Protein AF-A0A9D4DGW8-F1 (afdb_monomer_lite)

InterPro domains:
  IPR036397 Ribonuclease H superfamily [G3DSA:3.30.420.10] (1-51)

Organism: Dreissena polymorpha (NCBI:txid45954)

Foldseek 3Di:
DVVCCVVPVPDQQLNAEDEDAPPCVCVPPVNVVVSVVSNHHYDDDDHPDPD

Secondary structure (DSSP, 8-state):
-HHHHHH-TT--GGGPEE-----HHHHSHHHHHHHHHHTPEEPP--TT---

pLDDT: mean 93.77, std 5.12, range [66.06, 97.88]

Structure (mmCIF, N/CA/C/O backbone):
data_AF-A0A9D4DGW8-F1
#
_entry.id   AF-A0A9D4DGW8-F1
#
loop_
_atom_site.group_PDB
_atom_site.id
_atom_site.type_symbol
_atom_site.label_atom_id
_atom_site.label_alt_id
_atom_site.label_comp_id
_atom_site.label_asym_id
_atom_site.label_entity_id
_atom_site.label_seq_id
_atom_site.pdbx_PDB_ins_code
_atom_site.Cartn_x
_atom_site.Cartn_y
_atom_site.Cartn_z
_atom_site.occupancy
_atom_site.B_iso_or_equiv
_atom_site.auth_seq_id
_atom_site.auth_comp_id
_atom_site.auth_asym_id
_atom_site.auth_atom_id
_atom_site.pdbx_PDB_model_num
ATOM 1 N N . MET A 1 1 ? 3.458 5.836 -10.587 1.00 66.06 1 MET A N 1
ATOM 2 C CA . MET A 1 1 ? 4.489 4.969 -11.222 1.00 66.06 1 MET A CA 1
ATOM 3 C C . MET A 1 1 ? 5.650 5.711 -11.898 1.00 66.06 1 MET A C 1
ATOM 5 O O . MET A 1 1 ? 6.773 5.225 -11.816 1.00 66.06 1 MET A O 1
ATOM 9 N N . ASN A 1 2 ? 5.449 6.872 -12.540 1.00 78.62 2 ASN A N 1
ATOM 10 C CA . ASN A 1 2 ? 6.521 7.542 -13.306 1.00 78.62 2 ASN A CA 1
ATOM 11 C C . ASN A 1 2 ? 7.779 7.877 -12.485 1.00 78.62 2 ASN A C 1
ATOM 13 O O . ASN A 1 2 ? 8.892 7.720 -12.979 1.00 78.62 2 ASN A O 1
ATOM 17 N N . ALA A 1 3 ? 7.620 8.289 -11.224 1.00 88.75 3 ALA A N 1
ATOM 18 C CA . ALA A 1 3 ? 8.754 8.604 -10.356 1.00 88.75 3 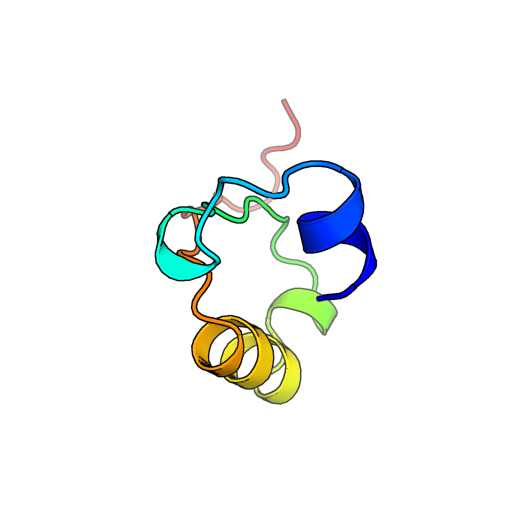ALA A CA 1
ATOM 19 C C . ALA A 1 3 ? 9.610 7.369 -10.019 1.00 88.75 3 ALA A C 1
ATOM 21 O O . ALA A 1 3 ? 10.836 7.457 -10.069 1.00 88.75 3 ALA A O 1
ATOM 22 N N . LEU A 1 4 ? 8.976 6.225 -9.726 1.00 89.06 4 LEU A N 1
ATOM 23 C CA . LEU A 1 4 ? 9.678 4.966 -9.458 1.00 89.06 4 LEU A CA 1
ATOM 24 C C . LEU A 1 4 ? 10.460 4.529 -10.699 1.00 89.06 4 LEU A C 1
ATOM 26 O O . LEU A 1 4 ? 11.667 4.353 -10.614 1.00 89.06 4 LEU A O 1
ATOM 30 N N . ARG A 1 5 ? 9.810 4.488 -11.868 1.00 90.56 5 ARG A N 1
ATOM 31 C CA . ARG A 1 5 ? 10.450 4.116 -13.142 1.00 90.56 5 ARG A CA 1
ATOM 32 C C . ARG A 1 5 ? 11.618 5.037 -13.506 1.00 90.56 5 ARG A C 1
ATOM 34 O O . ARG A 1 5 ? 12.620 4.572 -14.026 1.00 90.56 5 ARG A O 1
ATOM 41 N N . LYS A 1 6 ? 11.528 6.336 -13.194 1.00 94.50 6 LYS A N 1
ATOM 42 C CA . LYS A 1 6 ? 12.628 7.289 -13.416 1.00 94.50 6 LYS A CA 1
ATOM 43 C C . LYS A 1 6 ? 13.808 7.063 -12.463 1.00 94.50 6 LYS A C 1
ATOM 45 O O . LYS A 1 6 ? 14.952 7.188 -12.882 1.00 94.50 6 LYS A O 1
ATOM 50 N N . LYS A 1 7 ? 13.548 6.766 -11.185 1.00 94.44 7 LYS A N 1
ATOM 51 C CA . LYS A 1 7 ? 14.594 6.585 -10.156 1.00 94.44 7 LYS A CA 1
ATOM 52 C C . LYS A 1 7 ? 15.178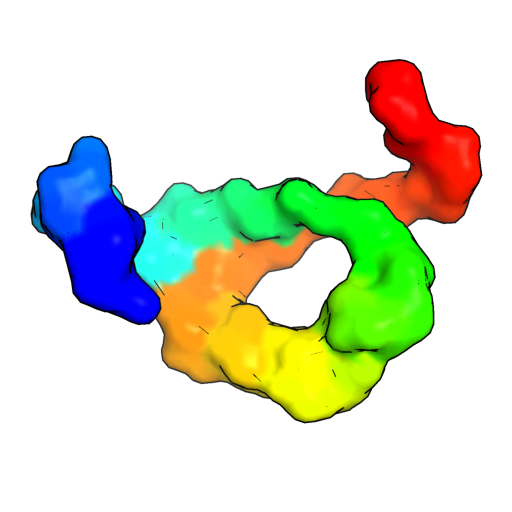 5.165 -10.120 1.00 94.44 7 LYS A C 1
ATOM 54 O O . LYS A 1 7 ? 16.309 4.980 -9.675 1.00 94.44 7 LYS A O 1
ATOM 59 N N . ARG A 1 8 ? 14.392 4.170 -10.533 1.00 92.31 8 ARG A N 1
ATOM 60 C CA . ARG A 1 8 ? 14.665 2.726 -10.478 1.00 92.31 8 ARG A CA 1
ATOM 61 C C . ARG A 1 8 ? 14.110 2.042 -11.745 1.00 92.31 8 ARG A C 1
ATOM 63 O O . ARG A 1 8 ? 13.138 1.299 -11.662 1.00 92.31 8 ARG A O 1
ATOM 70 N N . PRO A 1 9 ? 14.690 2.303 -12.928 1.00 91.75 9 PRO A N 1
ATOM 71 C CA . PRO A 1 9 ? 14.144 1.839 -14.210 1.00 91.75 9 PRO A CA 1
ATOM 72 C C . PRO A 1 9 ? 14.160 0.317 -14.400 1.00 91.75 9 PRO A C 1
ATOM 74 O O . PRO A 1 9 ? 13.403 -0.190 -15.219 1.00 91.75 9 PRO A O 1
ATOM 77 N N . THR A 1 10 ? 15.009 -0.401 -13.665 1.00 94.62 10 THR A N 1
ATOM 78 C CA . THR A 1 10 ? 15.185 -1.857 -13.772 1.00 94.62 10 THR A CA 1
ATOM 79 C C . THR A 1 10 ? 14.376 -2.656 -12.752 1.00 94.62 10 THR A C 1
ATOM 81 O O . THR A 1 10 ? 14.397 -3.881 -12.800 1.00 94.62 10 THR A O 1
ATOM 84 N N . ILE A 1 11 ? 13.700 -1.990 -11.810 1.00 92.19 11 ILE A N 1
ATOM 85 C CA . ILE A 1 11 ? 12.930 -2.656 -10.756 1.00 92.19 11 ILE A CA 1
ATOM 86 C C . ILE A 1 11 ? 11.474 -2.766 -11.203 1.00 92.19 11 ILE A C 1
ATOM 88 O O . ILE A 1 11 ? 10.842 -1.760 -11.533 1.00 92.19 11 ILE A O 1
ATOM 92 N N . ASP A 1 12 ? 10.950 -3.990 -11.186 1.00 91.19 12 ASP A N 1
ATOM 93 C CA . ASP A 1 12 ? 9.527 -4.254 -11.373 1.00 91.19 12 ASP A CA 1
ATOM 94 C C . ASP A 1 12 ? 8.738 -3.814 -10.132 1.00 91.19 12 ASP A C 1
ATOM 96 O O . ASP A 1 12 ? 9.218 -3.929 -9.003 1.00 91.19 12 ASP A O 1
ATOM 100 N N . ALA A 1 13 ? 7.517 -3.320 -10.329 1.00 89.62 13 ALA A N 1
ATOM 101 C CA . ALA A 1 13 ? 6.648 -2.924 -9.227 1.00 89.62 13 ALA A CA 1
ATOM 102 C C . ALA A 1 13 ? 6.369 -4.090 -8.260 1.00 89.62 13 ALA A C 1
ATOM 104 O O . ALA A 1 13 ? 6.371 -3.884 -7.050 1.00 89.62 13 ALA A O 1
ATOM 105 N N . SER A 1 14 ? 6.248 -5.315 -8.773 1.00 92.00 14 SER A N 1
ATOM 106 C CA . SER A 1 14 ? 6.049 -6.534 -7.975 1.00 92.00 14 SER A CA 1
ATOM 107 C C . SER A 1 14 ? 7.204 -6.873 -7.029 1.00 92.00 14 SER A C 1
ATOM 109 O O . SER A 1 14 ? 7.008 -7.580 -6.039 1.00 92.00 14 SER A O 1
ATOM 111 N N . ALA A 1 15 ? 8.402 -6.352 -7.306 1.00 94.25 15 ALA A N 1
ATOM 112 C CA . ALA A 1 15 ? 9.585 -6.516 -6.467 1.00 94.25 15 ALA A CA 1
ATOM 113 C C . ALA A 1 15 ? 9.705 -5.430 -5.380 1.00 94.25 15 ALA A C 1
ATOM 115 O O . ALA A 1 15 ? 10.636 -5.463 -4.573 1.00 94.25 15 ALA A O 1
ATOM 116 N N . VAL A 1 16 ? 8.799 -4.446 -5.356 1.00 95.12 16 VAL A N 1
ATOM 117 C CA . VAL A 1 16 ? 8.794 -3.379 -4.353 1.00 95.12 16 VAL A CA 1
ATOM 118 C C . VAL A 1 16 ? 8.058 -3.845 -3.104 1.00 95.12 16 VAL A C 1
ATOM 120 O O . VAL A 1 16 ? 6.888 -4.221 -3.158 1.00 95.12 16 VAL A O 1
ATOM 123 N N . ILE A 1 17 ? 8.740 -3.738 -1.964 1.00 96.69 17 ILE A N 1
ATOM 124 C CA . ILE A 1 17 ? 8.145 -3.897 -0.639 1.00 96.69 17 ILE A CA 1
ATOM 125 C C . ILE A 1 17 ? 7.882 -2.500 -0.070 1.00 96.69 17 ILE A C 1
ATOM 127 O O . ILE A 1 17 ? 8.807 -1.713 0.135 1.00 96.69 17 ILE A O 1
ATOM 131 N N . LEU A 1 18 ? 6.612 -2.185 0.160 1.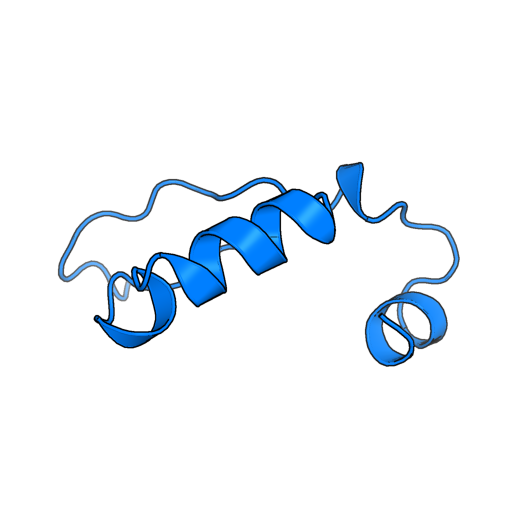00 96.44 18 LEU A N 1
ATOM 132 C CA . LEU A 1 18 ? 6.147 -0.949 0.767 1.00 96.44 18 LEU A CA 1
ATOM 133 C C . LEU A 1 18 ? 6.054 -1.121 2.285 1.00 96.44 18 LEU A C 1
ATOM 135 O O . LEU A 1 18 ? 5.293 -1.948 2.788 1.00 96.44 18 LEU A O 1
ATOM 139 N N . HIS A 1 19 ? 6.800 -0.293 3.009 1.00 96.50 19 HIS A N 1
ATOM 140 C CA . HIS A 1 19 ? 6.712 -0.158 4.458 1.00 96.50 19 HIS A CA 1
ATOM 141 C C . HIS A 1 19 ? 6.093 1.203 4.789 1.00 96.50 19 HIS A C 1
ATOM 143 O O . HIS A 1 19 ? 6.589 2.236 4.342 1.00 96.50 19 HIS A O 1
ATOM 149 N N . HIS A 1 20 ? 4.971 1.189 5.505 1.00 96.19 20 HIS A N 1
ATOM 150 C CA . HIS A 1 20 ? 4.246 2.378 5.945 1.00 96.19 20 HIS A CA 1
ATOM 151 C C . HIS A 1 20 ? 3.615 2.123 7.319 1.00 96.19 20 HIS A C 1
ATOM 153 O O . HIS A 1 20 ? 3.506 0.978 7.761 1.00 96.19 20 HIS A O 1
ATOM 159 N N . ASP A 1 21 ? 3.202 3.187 7.998 1.00 96.31 21 ASP A N 1
ATOM 160 C CA . ASP A 1 21 ? 2.539 3.108 9.295 1.00 96.31 21 ASP A CA 1
ATOM 161 C C . ASP A 1 21 ? 1.040 2.773 9.165 1.00 96.31 21 ASP A C 1
ATOM 163 O O . ASP A 1 21 ? 0.455 2.744 8.077 1.00 96.31 21 ASP A O 1
ATOM 167 N N . ASN A 1 22 ? 0.392 2.546 10.306 1.00 95.56 22 ASN A N 1
ATOM 168 C CA . ASN A 1 22 ? -1.007 2.124 10.384 1.00 95.56 22 ASN A CA 1
ATOM 169 C C . ASN A 1 22 ? -2.014 3.290 10.424 1.00 95.56 22 ASN A C 1
ATOM 171 O O . ASN A 1 22 ? -3.130 3.114 10.918 1.00 95.56 22 ASN A O 1
ATOM 175 N N . ALA A 1 23 ? -1.653 4.479 9.926 1.00 96.62 23 ALA A N 1
ATOM 176 C CA . ALA A 1 23 ? -2.569 5.616 9.875 1.00 96.62 23 ALA A CA 1
ATOM 177 C C . ALA A 1 23 ? -3.871 5.264 9.117 1.00 96.62 23 ALA A C 1
ATOM 179 O O . ALA A 1 23 ? -3.824 4.539 8.116 1.00 96.62 23 ALA A O 1
ATOM 180 N N . PRO A 1 24 ? -5.040 5.812 9.516 1.00 97.19 24 PRO A N 1
ATOM 181 C CA . PRO A 1 24 ? -6.322 5.491 8.881 1.00 97.19 24 PRO A CA 1
ATOM 182 C C . PRO A 1 24 ? -6.335 5.698 7.362 1.00 97.19 24 PRO A C 1
ATOM 184 O O . PRO A 1 24 ? -6.937 4.910 6.640 1.00 97.19 24 PRO A O 1
ATOM 187 N N . ALA A 1 25 ? -5.625 6.713 6.860 1.00 97.56 25 ALA A N 1
ATOM 188 C CA . ALA A 1 25 ? -5.508 6.977 5.426 1.00 97.56 25 ALA A CA 1
ATOM 189 C C . ALA A 1 25 ? -4.753 5.868 4.665 1.00 97.56 25 ALA A C 1
ATOM 191 O O . ALA A 1 25 ? -5.084 5.577 3.516 1.00 97.56 25 ALA A O 1
ATOM 192 N N . HIS A 1 26 ? -3.771 5.219 5.299 1.00 96.38 26 HIS A N 1
ATOM 193 C CA . HIS A 1 26 ? -2.998 4.124 4.703 1.00 96.38 26 HIS A CA 1
ATOM 194 C C . HIS A 1 26 ? -3.706 2.768 4.820 1.00 96.38 26 HIS A C 1
ATOM 196 O O . HIS A 1 26 ? -3.457 1.863 4.031 1.00 96.38 26 HIS A O 1
ATOM 202 N N . ARG A 1 27 ? -4.611 2.643 5.797 1.00 95.62 27 ARG A N 1
ATOM 203 C CA . ARG A 1 27 ? -5.474 1.475 6.024 1.00 95.62 27 ARG A CA 1
ATOM 204 C C . ARG A 1 27 ? -6.831 1.560 5.318 1.00 95.62 27 ARG A C 1
ATOM 206 O O . ARG A 1 27 ? -7.597 0.602 5.385 1.00 95.62 27 ARG A O 1
ATOM 213 N N . ALA A 1 28 ? -7.153 2.689 4.688 1.00 97.88 28 ALA A N 1
ATOM 214 C CA . ALA A 1 28 ? -8.395 2.858 3.947 1.00 97.88 28 ALA A CA 1
ATOM 215 C C . ALA A 1 28 ? -8.457 1.867 2.779 1.00 97.88 28 ALA A C 1
ATOM 217 O O . ALA A 1 28 ? -7.479 1.695 2.052 1.00 97.88 28 ALA A O 1
ATOM 218 N N . GLN A 1 29 ? -9.626 1.263 2.559 1.00 97.56 29 GLN A N 1
ATOM 219 C CA . GLN A 1 29 ? -9.814 0.234 1.532 1.00 97.56 29 GLN A CA 1
ATOM 220 C C . GLN A 1 29 ? -9.372 0.706 0.140 1.00 97.56 29 GLN A C 1
ATOM 222 O O . GLN A 1 29 ? -8.723 -0.039 -0.583 1.00 97.56 29 GLN A O 1
ATOM 227 N N . SER A 1 30 ? -9.682 1.952 -0.225 1.00 97.88 30 SER A N 1
ATOM 228 C CA . SER A 1 30 ? -9.259 2.541 -1.499 1.00 97.88 30 SER A CA 1
ATOM 229 C C . SER A 1 30 ? -7.739 2.566 -1.655 1.00 97.88 30 SER A C 1
ATOM 231 O O . SER A 1 30 ? -7.228 2.301 -2.736 1.00 97.88 30 SER A O 1
ATOM 233 N N . THR A 1 31 ? -7.020 2.865 -0.572 1.00 97.06 31 THR A N 1
ATOM 234 C CA . THR A 1 31 ? -5.558 2.917 -0.563 1.00 97.06 31 THR A CA 1
ATOM 235 C C . THR A 1 31 ? -4.973 1.515 -0.673 1.00 97.06 31 THR A C 1
ATOM 237 O O . THR A 1 31 ? -4.067 1.296 -1.470 1.00 97.06 31 THR A O 1
ATOM 240 N N . GLU A 1 32 ? -5.509 0.553 0.080 1.00 95.94 32 GLU A N 1
ATOM 241 C CA . GLU A 1 32 ? -5.047 -0.836 0.013 1.00 95.94 32 GLU A CA 1
ATOM 242 C C . GLU A 1 32 ? -5.276 -1.456 -1.368 1.00 95.94 32 GLU A C 1
ATOM 244 O O . GLU A 1 32 ? -4.367 -2.081 -1.907 1.00 95.94 32 GLU A O 1
ATOM 249 N N . LEU A 1 33 ? -6.446 -1.219 -1.970 1.00 97.44 33 LEU A N 1
ATOM 250 C CA . LEU A 1 33 ? -6.753 -1.681 -3.323 1.00 97.44 33 LEU A CA 1
ATOM 251 C C . LEU A 1 33 ? -5.796 -1.084 -4.357 1.00 97.44 33 LEU A C 1
ATOM 253 O O . LEU A 1 33 ? -5.327 -1.799 -5.236 1.00 97.44 33 LEU A O 1
ATOM 257 N N . GLU A 1 34 ? -5.480 0.206 -4.250 1.00 96.75 34 GLU A N 1
ATOM 258 C CA . GLU A 1 34 ? -4.539 0.853 -5.166 1.00 96.75 34 GLU A CA 1
A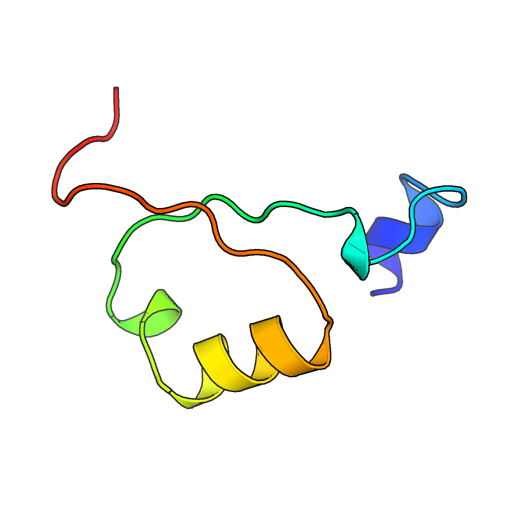TOM 259 C C . GLU A 1 34 ? -3.121 0.283 -5.011 1.00 96.75 34 GLU A C 1
ATOM 261 O O . GLU A 1 34 ? -2.438 0.054 -6.006 1.00 96.75 34 GLU A O 1
ATOM 266 N N . ILE A 1 35 ? -2.680 -0.006 -3.780 1.00 95.75 35 ILE A N 1
ATOM 267 C CA . ILE A 1 35 ? -1.388 -0.665 -3.525 1.00 95.75 35 ILE A CA 1
ATOM 268 C C . ILE A 1 35 ? -1.343 -2.043 -4.199 1.00 95.75 35 ILE A C 1
ATOM 270 O O . ILE A 1 35 ? -0.350 -2.365 -4.860 1.00 95.75 35 ILE A O 1
ATOM 274 N N . ASP A 1 36 ? -2.423 -2.817 -4.083 1.00 94.44 36 ASP A N 1
ATOM 275 C CA . ASP A 1 36 ? -2.532 -4.143 -4.690 1.00 94.44 36 ASP A CA 1
ATOM 276 C C . ASP A 1 36 ? -2.569 -4.053 -6.236 1.00 94.44 36 ASP A C 1
ATOM 278 O O . ASP A 1 36 ? -1.894 -4.829 -6.911 1.00 94.44 36 ASP A O 1
ATOM 282 N N . VAL A 1 37 ? -3.271 -3.066 -6.816 1.00 95.75 37 VAL A N 1
ATOM 283 C CA . VAL A 1 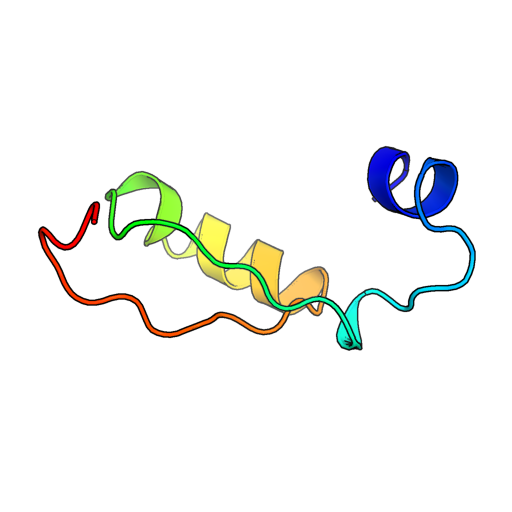37 ? -3.310 -2.805 -8.275 1.00 95.75 37 VAL A CA 1
ATOM 284 C C . VAL A 1 37 ? -1.948 -2.368 -8.815 1.00 95.75 37 VAL A C 1
ATOM 286 O O . VAL A 1 37 ? -1.544 -2.782 -9.903 1.00 95.75 37 VAL A O 1
ATOM 289 N N . ILE A 1 38 ? -1.217 -1.541 -8.062 1.00 94.19 38 ILE A N 1
ATOM 290 C CA . ILE A 1 38 ? 0.156 -1.145 -8.397 1.00 94.19 38 ILE A CA 1
ATOM 291 C C . ILE A 1 38 ? 1.106 -2.355 -8.321 1.00 94.19 38 ILE A C 1
ATOM 293 O O . ILE A 1 38 ? 2.134 -2.361 -9.001 1.00 94.19 38 ILE A O 1
ATOM 297 N N . GLY A 1 39 ? 0.755 -3.376 -7.534 1.00 94.75 39 GLY A N 1
ATOM 298 C CA . GLY A 1 39 ? 1.490 -4.630 -7.395 1.00 94.75 39 GLY A CA 1
ATOM 299 C C . GLY A 1 39 ? 2.552 -4.616 -6.297 1.00 94.75 39 GLY A C 1
ATOM 300 O O . GLY A 1 39 ? 3.405 -5.494 -6.280 1.00 94.75 39 GLY A O 1
ATOM 301 N N . PHE A 1 40 ? 2.543 -3.636 -5.391 1.00 95.75 40 PHE A N 1
ATOM 302 C CA . PHE A 1 40 ? 3.533 -3.579 -4.312 1.00 95.75 40 PHE A CA 1
ATOM 303 C C . PHE A 1 40 ? 3.201 -4.585 -3.207 1.00 95.75 40 PHE A C 1
ATOM 305 O O . PHE A 1 40 ? 2.051 -4.732 -2.796 1.00 95.75 40 PHE A O 1
ATOM 312 N N . GLN A 1 41 ? 4.228 -5.226 -2.656 1.00 96.06 41 GLN A N 1
ATOM 313 C CA . GLN A 1 41 ? 4.086 -6.067 -1.470 1.00 96.06 41 GLN A CA 1
ATOM 314 C C . GLN A 1 41 ? 4.048 -5.186 -0.222 1.00 96.06 41 GLN A C 1
ATOM 316 O O . GLN A 1 41 ? 4.863 -4.278 -0.084 1.00 96.06 41 GLN A O 1
ATOM 321 N 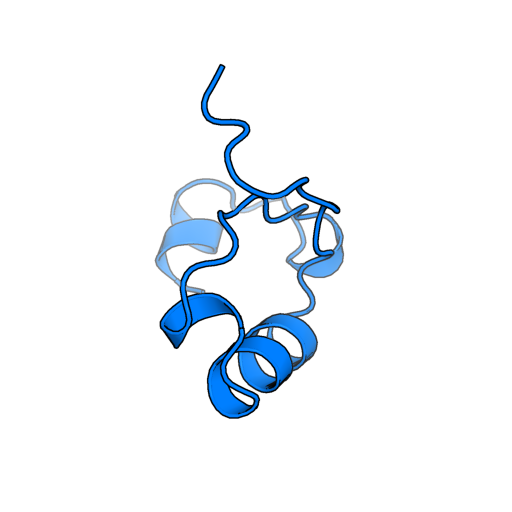N . ARG A 1 42 ? 3.136 -5.443 0.714 1.00 95.00 42 ARG A N 1
ATOM 322 C CA . ARG A 1 42 ? 3.047 -4.678 1.967 1.00 95.00 42 ARG A CA 1
ATOM 323 C C . ARG A 1 42 ? 3.810 -5.375 3.082 1.00 95.00 42 ARG A C 1
ATOM 325 O O . ARG A 1 42 ? 3.570 -6.549 3.359 1.00 95.00 42 ARG A O 1
ATOM 332 N N . LEU A 1 43 ? 4.700 -4.641 3.743 1.00 96.12 43 LEU A N 1
ATOM 333 C CA . LEU A 1 43 ? 5.374 -5.125 4.941 1.00 96.12 43 LEU A CA 1
ATOM 334 C C . LEU A 1 43 ? 4.460 -4.949 6.157 1.00 96.12 43 LEU A C 1
ATOM 336 O O . LEU A 1 43 ? 3.916 -3.868 6.378 1.00 96.12 43 LEU A O 1
ATOM 340 N N . SER A 1 44 ? 4.317 -6.001 6.965 1.00 93.88 44 SER A N 1
ATOM 341 C CA . SER A 1 44 ? 3.601 -5.910 8.240 1.00 93.88 44 SER A CA 1
ATOM 342 C C . SER A 1 44 ? 4.316 -4.939 9.179 1.00 93.88 44 SER A C 1
ATOM 344 O O . SER A 1 44 ? 5.514 -5.082 9.420 1.00 93.88 44 SER A O 1
ATOM 346 N N . HIS A 1 45 ? 3.575 -3.988 9.747 1.00 94.81 45 HIS A N 1
ATOM 347 C CA . HIS A 1 45 ? 4.101 -3.010 10.693 1.00 94.81 45 HIS A CA 1
ATOM 348 C C . HIS A 1 45 ? 3.268 -3.006 11.985 1.00 94.81 45 HIS A C 1
ATOM 350 O O . HIS A 1 45 ? 2.048 -2.829 11.913 1.00 94.81 45 HIS A O 1
ATOM 356 N N . PRO A 1 46 ? 3.877 -3.219 13.165 1.00 95.88 46 PRO A N 1
ATOM 357 C CA . PRO A 1 46 ? 3.151 -3.181 14.429 1.00 95.88 46 PRO A CA 1
ATOM 358 C C . PRO A 1 46 ? 2.654 -1.761 14.771 1.00 95.88 46 PRO A C 1
ATOM 360 O O . PRO A 1 46 ? 3.270 -0.772 14.371 1.00 95.88 46 PRO A O 1
ATOM 363 N N . PRO A 1 47 ? 1.532 -1.613 15.505 1.00 94.88 47 PRO A N 1
ATOM 364 C CA . PRO A 1 47 ? 1.094 -0.310 16.004 1.00 94.88 47 PRO A CA 1
ATOM 365 C C . PRO A 1 47 ? 2.152 0.349 16.900 1.00 94.88 47 PRO A C 1
ATOM 367 O O . PRO A 1 47 ? 2.847 -0.337 17.647 1.00 94.88 47 PRO A O 1
ATOM 370 N N . TYR A 1 48 ? 2.240 1.683 16.851 1.00 94.00 48 TYR A N 1
ATOM 371 C CA . TYR A 1 48 ? 3.112 2.499 17.713 1.00 94.00 48 TYR A CA 1
ATOM 372 C C . TYR A 1 48 ? 4.587 2.066 17.732 1.00 94.00 48 TYR A C 1
ATOM 374 O O . TYR A 1 48 ? 5.229 2.124 18.776 1.00 94.00 48 TYR A O 1
ATOM 382 N N . SER A 1 49 ? 5.126 1.630 16.593 1.00 94.62 49 SER A N 1
ATOM 383 C CA . SER A 1 49 ? 6.512 1.151 16.487 1.00 94.62 49 SER A CA 1
ATOM 384 C C . SER A 1 49 ? 7.351 2.031 15.552 1.00 94.62 49 SER A C 1
ATOM 386 O O . SER A 1 49 ? 7.659 1.606 14.446 1.00 94.62 49 SER A O 1
ATOM 388 N N . PRO A 1 50 ? 7.665 3.279 15.940 1.00 91.81 50 PRO A N 1
ATOM 389 C CA . PRO A 1 50 ? 8.402 4.212 15.087 1.00 91.81 50 PRO A CA 1
ATOM 390 C C . PRO A 1 50 ? 9.918 3.955 15.011 1.00 91.81 50 PRO A C 1
ATOM 392 O O . PRO A 1 50 ? 10.540 4.484 14.090 1.00 91.81 50 PRO A O 1
ATOM 395 N N . ASP A 1 51 ? 10.487 3.225 15.980 1.00 87.88 51 ASP A N 1
ATOM 396 C CA . ASP A 1 51 ? 11.932 2.963 16.120 1.00 87.88 51 ASP A CA 1
ATOM 397 C C . ASP A 1 51 ? 12.505 1.995 15.068 1.00 87.88 51 ASP A C 1
ATOM 399 O O . ASP A 1 51 ? 11.781 1.067 14.632 1.00 87.88 51 ASP A O 1
#

Radius of gyration: 12.27 Å; chains: 1; bounding box: 25×15×32 Å

Sequence (51 aa):
MNALRKKRPTIDASAVILHHDNAPAHRAQSTELEIDVIGFQRLSHPPYSPD